Protein AF-A0A850M8B3-F1 (afdb_monomer)

Foldseek 3Di:
DPDCPADPLDDLVNDDPVVVVVVVVSVVVNVVSDDDDDDDDDPVVVVVLQVVLCVVPVHDDPVSSVVVVVVVVVVVVVVVD

Sequence (81 aa):
MAEFLGKPRIKKEDISEYMQAQKTIVEYFLNEMKPRMHFVMEYETFEKLEKAITKKFGFFSAENVQKAGREALKEWIEKNL

Mean predicted aligned error: 8.51 Å

pLDDT: mean 83.49, std 13.43, range [36.84, 96.06]

Radius of gyration: 17.58 Å; Cα contacts (8 Å, |Δi|>4): 25; chains: 1; bounding box: 41×46×38 Å

Secondary structure (DSSP, 8-state):
------S----GGGS-HHHHTSHHHHHHHHHHTS--------HHHHHHHHHHHHHHHSS--HHHHHHHHHHHHHHHHHH--

Structure (mmCIF, N/CA/C/O backbone):
data_AF-A0A850M8B3-F1
#
_entry.id   AF-A0A850M8B3-F1
#
loop_
_atom_site.group_PDB
_atom_site.id
_atom_site.type_symbol
_atom_site.label_atom_id
_atom_site.label_alt_id
_atom_site.label_comp_id
_atom_site.label_asym_id
_atom_site.label_entity_id
_atom_site.label_seq_id
_atom_site.pdbx_PDB_ins_code
_atom_site.Cartn_x
_atom_site.Cartn_y
_atom_site.Cartn_z
_atom_site.occupancy
_atom_site.B_iso_or_equiv
_atom_site.auth_seq_id
_atom_site.auth_comp_id
_atom_site.auth_asym_id
_atom_site.auth_atom_id
_atom_site.pdbx_PDB_model_num
ATOM 1 N N . MET A 1 1 ? 0.121 -34.857 -13.479 1.00 36.84 1 MET A N 1
ATOM 2 C CA . MET A 1 1 ? -0.219 -33.700 -12.629 1.00 36.84 1 MET A CA 1
ATOM 3 C C . MET A 1 1 ? 0.800 -32.619 -12.935 1.00 36.84 1 MET A C 1
ATOM 5 O O . MET A 1 1 ? 1.935 -32.747 -12.504 1.00 36.84 1 MET A O 1
ATOM 9 N N . ALA A 1 2 ? 0.465 -31.649 -13.786 1.00 45.41 2 ALA A N 1
ATOM 10 C CA . ALA A 1 2 ? 1.330 -30.489 -13.970 1.00 45.41 2 ALA A CA 1
ATOM 11 C C . ALA A 1 2 ? 1.080 -29.576 -12.769 1.00 45.41 2 ALA A C 1
ATOM 13 O O . ALA A 1 2 ? 0.057 -28.896 -12.713 1.00 45.41 2 ALA A O 1
ATOM 14 N N . GLU A 1 3 ? 1.953 -29.646 -11.767 1.00 46.00 3 GLU A N 1
ATOM 15 C CA . GLU A 1 3 ? 1.971 -28.657 -10.697 1.00 46.00 3 GLU A CA 1
ATOM 16 C C . GLU A 1 3 ? 2.168 -27.292 -11.356 1.00 46.00 3 GLU A C 1
ATOM 18 O O . GLU A 1 3 ? 3.159 -27.048 -12.046 1.00 46.00 3 GLU A O 1
ATOM 23 N N . PHE A 1 4 ? 1.173 -26.419 -11.228 1.00 45.62 4 PHE A N 1
ATOM 24 C CA . PHE A 1 4 ? 1.277 -25.047 -11.692 1.00 45.62 4 PHE A CA 1
ATOM 25 C C . PHE A 1 4 ? 2.347 -24.354 -10.835 1.00 45.62 4 PHE A C 1
ATOM 27 O O . PHE A 1 4 ? 2.048 -23.840 -9.762 1.00 45.62 4 PHE A O 1
ATOM 34 N N . LEU A 1 5 ? 3.601 -24.363 -11.300 1.00 54.53 5 LEU A N 1
ATOM 35 C CA . LEU A 1 5 ? 4.801 -23.845 -10.615 1.00 54.53 5 LEU A CA 1
ATOM 36 C C . LEU A 1 5 ? 4.813 -22.314 -10.413 1.00 54.53 5 LEU A C 1
ATOM 38 O O . LEU A 1 5 ? 5.851 -21.724 -10.115 1.00 54.53 5 LEU A O 1
ATOM 42 N N . GL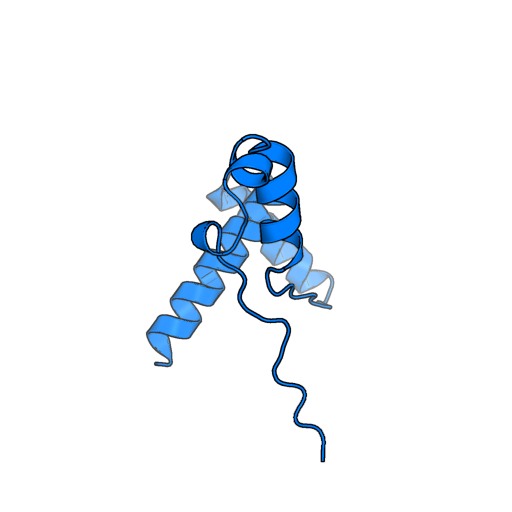Y A 1 6 ? 3.661 -21.653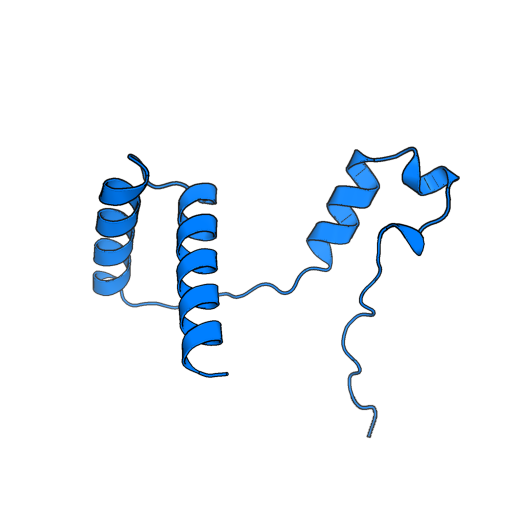 -10.558 1.00 56.16 6 GLY A N 1
ATOM 43 C CA . GLY A 1 6 ? 3.549 -20.202 -10.569 1.00 56.16 6 GLY A CA 1
ATOM 44 C C . GL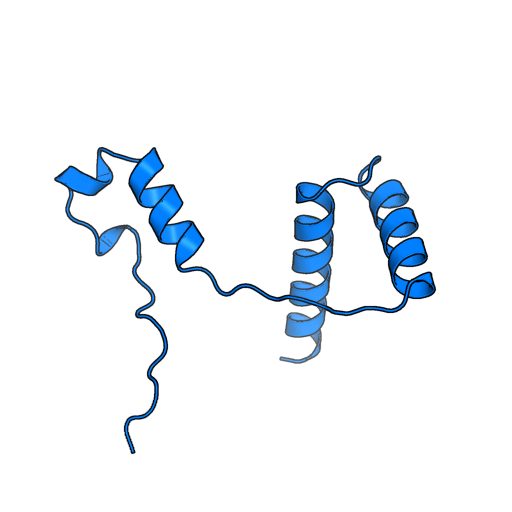Y A 1 6 ? 4.277 -19.580 -11.763 1.00 56.16 6 GLY A C 1
ATOM 45 O O . GLY A 1 6 ? 5.061 -20.214 -12.467 1.00 56.16 6 GLY A O 1
ATOM 46 N N . LYS A 1 7 ? 4.012 -18.299 -12.030 1.00 57.62 7 LYS A N 1
ATOM 47 C CA . LYS A 1 7 ? 4.849 -17.554 -12.978 1.00 57.62 7 LYS A CA 1
ATOM 48 C C . LYS A 1 7 ? 6.276 -17.482 -12.401 1.00 57.62 7 LYS A C 1
ATOM 50 O O . LYS A 1 7 ? 6.398 -17.224 -11.198 1.00 57.62 7 LYS A O 1
ATOM 55 N N . PRO A 1 8 ? 7.339 -17.679 -13.205 1.00 67.88 8 PRO A N 1
ATOM 56 C CA . PRO A 1 8 ? 8.710 -17.531 -12.725 1.00 67.88 8 PRO A CA 1
ATOM 57 C C . PRO A 1 8 ? 8.878 -16.150 -12.085 1.00 67.88 8 PRO A C 1
ATOM 59 O O . PRO A 1 8 ? 8.394 -15.154 -12.621 1.00 67.88 8 PRO A O 1
ATOM 62 N N . ARG A 1 9 ? 9.528 -16.075 -10.918 1.00 70.12 9 ARG A N 1
ATOM 63 C CA . ARG A 1 9 ? 9.851 -14.796 -10.266 1.00 70.12 9 ARG A CA 1
ATOM 64 C C . ARG A 1 9 ? 11.008 -14.141 -11.020 1.00 70.12 9 ARG A C 1
ATOM 66 O O . ARG A 1 9 ? 12.142 -14.211 -10.565 1.00 70.12 9 ARG A O 1
ATOM 73 N N . ILE A 1 10 ? 10.707 -13.561 -12.179 1.00 72.50 10 ILE A N 1
ATOM 74 C CA . ILE A 1 10 ? 11.687 -12.864 -13.013 1.00 72.50 10 ILE A CA 1
ATOM 75 C C . ILE A 1 10 ? 12.181 -11.646 -12.237 1.00 72.50 10 ILE A C 1
ATOM 77 O O . ILE A 1 10 ? 11.387 -10.797 -11.819 1.00 72.50 10 ILE A O 1
ATOM 81 N N . LYS A 1 11 ? 13.488 -11.582 -12.011 1.00 76.12 11 LYS A N 1
ATOM 82 C CA . LYS A 1 11 ? 14.155 -10.415 -11.449 1.00 76.12 11 LYS A CA 1
ATOM 83 C C . LYS A 1 11 ? 14.677 -9.530 -12.573 1.00 76.12 11 LYS A C 1
ATOM 85 O O . LYS A 1 11 ? 14.749 -9.931 -13.731 1.00 76.12 11 LYS A O 1
ATOM 90 N N . LYS A 1 12 ? 15.061 -8.301 -12.232 1.00 72.00 12 LYS A N 1
ATOM 91 C CA . LYS A 1 12 ? 15.628 -7.368 -13.212 1.00 72.00 12 LYS A CA 1
ATOM 92 C C . LYS A 1 12 ? 16.925 -7.911 -13.820 1.00 72.00 12 LYS A C 1
ATOM 94 O O . LYS A 1 12 ? 17.180 -7.677 -14.995 1.00 72.00 12 LYS A O 1
ATOM 99 N N . GLU A 1 13 ? 17.700 -8.649 -13.030 1.00 77.62 13 GLU A N 1
ATOM 100 C CA . GLU A 1 13 ? 18.966 -9.255 -13.451 1.00 77.62 13 GLU A CA 1
ATOM 101 C C . GLU A 1 13 ? 18.772 -10.363 -14.498 1.00 77.62 13 GLU A C 1
ATOM 103 O O . GLU A 1 13 ? 19.678 -10.620 -15.284 1.00 77.62 13 GLU A O 1
ATOM 108 N N . ASP A 1 14 ? 17.582 -10.968 -14.559 1.00 74.50 14 ASP A N 1
ATOM 109 C CA . ASP A 1 14 ? 17.241 -12.018 -15.526 1.00 74.50 14 ASP A CA 1
ATOM 110 C C . ASP A 1 14 ? 16.881 -11.446 -16.918 1.00 74.50 14 ASP A C 1
ATOM 112 O O . ASP A 1 14 ? 16.620 -12.192 -17.862 1.00 74.50 14 ASP A O 1
ATOM 116 N N . ILE A 1 15 ? 16.835 -10.115 -17.058 1.00 76.81 15 ILE A N 1
ATOM 117 C CA . ILE A 1 15 ? 16.478 -9.399 -18.288 1.00 76.81 15 ILE A CA 1
ATOM 118 C C . ILE A 1 15 ? 17.760 -8.940 -18.995 1.00 76.81 15 ILE A C 1
ATOM 120 O O . ILE A 1 15 ? 18.687 -8.459 -18.348 1.00 76.81 15 ILE A O 1
ATOM 124 N N . SER A 1 16 ? 17.818 -9.041 -20.327 1.00 79.00 16 SER A N 1
ATOM 125 C CA . SER A 1 16 ? 19.003 -8.639 -21.101 1.00 79.00 16 SER A CA 1
ATOM 126 C C . SER A 1 16 ? 19.381 -7.165 -20.888 1.00 79.00 16 SER A C 1
ATOM 128 O O . SER A 1 16 ? 18.509 -6.306 -20.753 1.00 79.00 16 SER A O 1
ATOM 130 N N . GLU A 1 17 ? 20.679 -6.845 -20.909 1.00 75.81 17 GLU A N 1
ATOM 131 C CA . GLU A 1 17 ? 21.189 -5.478 -20.679 1.00 75.81 17 GLU A CA 1
ATOM 132 C C . GLU A 1 17 ? 20.559 -4.435 -21.617 1.00 75.81 17 GLU A C 1
ATOM 134 O O . GLU A 1 17 ? 20.205 -3.336 -21.189 1.00 75.81 17 GLU A O 1
ATOM 139 N N . TYR A 1 18 ? 20.328 -4.807 -22.882 1.00 75.62 18 TYR A N 1
ATOM 140 C CA . TYR A 1 18 ? 19.631 -3.967 -23.860 1.00 75.62 18 TYR A CA 1
ATOM 141 C C . TYR A 1 18 ? 18.212 -3.591 -23.407 1.00 75.62 18 TYR A C 1
ATOM 143 O O . TYR A 1 18 ? 17.786 -2.445 -23.548 1.00 75.62 18 TYR A O 1
ATOM 151 N N . MET A 1 19 ? 17.479 -4.543 -22.829 1.00 69.50 19 MET A N 1
ATOM 152 C CA . MET A 1 19 ? 16.138 -4.304 -22.301 1.00 69.50 19 MET A CA 1
ATOM 153 C C . MET A 1 19 ? 16.188 -3.535 -20.978 1.00 69.50 19 MET A C 1
ATOM 155 O O . MET A 1 19 ? 15.342 -2.676 -20.749 1.00 69.50 19 MET A O 1
ATOM 159 N N . GLN A 1 20 ? 17.200 -3.757 -20.131 1.00 72.56 20 GLN A N 1
ATOM 160 C CA . GLN A 1 20 ? 17.382 -2.991 -18.891 1.00 72.56 20 GLN A CA 1
ATOM 161 C C . GLN A 1 20 ? 17.592 -1.488 -19.138 1.00 72.56 20 GLN A C 1
ATOM 163 O O . GLN A 1 20 ? 17.191 -0.678 -18.296 1.00 72.56 20 GLN A O 1
ATOM 168 N N . ALA A 1 21 ? 18.161 -1.109 -20.290 1.00 76.56 21 ALA A N 1
ATOM 169 C CA . ALA A 1 21 ? 18.263 0.287 -20.720 1.00 76.56 21 ALA A CA 1
ATOM 170 C C . ALA A 1 21 ? 16.880 0.945 -20.908 1.00 76.56 21 ALA A C 1
ATOM 172 O O . ALA A 1 21 ? 16.724 2.148 -20.700 1.00 76.56 21 ALA A O 1
ATOM 173 N N . GLN A 1 22 ? 15.844 0.154 -21.205 1.00 79.62 22 GLN A N 1
ATOM 174 C CA . GLN A 1 22 ? 14.449 0.592 -21.279 1.00 79.62 22 GLN A CA 1
ATOM 175 C C . GLN A 1 22 ? 13.771 0.496 -19.904 1.00 79.62 22 GLN A C 1
ATOM 177 O O . GLN A 1 22 ? 12.799 -0.236 -19.700 1.00 79.62 22 GLN A O 1
ATOM 182 N N . LYS A 1 23 ? 14.300 1.258 -18.939 1.00 74.81 23 LYS A N 1
ATOM 183 C CA . LYS A 1 23 ? 13.936 1.184 -17.514 1.00 74.81 23 LYS A CA 1
ATOM 184 C C . LYS A 1 23 ? 12.422 1.202 -17.261 1.00 74.81 23 LYS A C 1
ATOM 186 O O . LYS A 1 23 ? 11.928 0.374 -16.503 1.00 74.81 23 LYS A O 1
ATOM 191 N N . THR A 1 24 ? 11.683 2.087 -17.931 1.00 79.44 24 THR A N 1
ATOM 192 C CA . THR A 1 24 ? 10.224 2.228 -17.770 1.00 79.44 24 THR A CA 1
ATOM 193 C C . THR A 1 24 ? 9.457 0.979 -18.205 1.00 79.44 24 THR A C 1
ATOM 195 O O . THR A 1 24 ? 8.519 0.559 -17.531 1.00 79.44 24 THR A O 1
ATOM 198 N N . ILE A 1 25 ? 9.867 0.360 -19.314 1.00 80.12 25 ILE A N 1
ATOM 199 C CA . ILE A 1 25 ? 9.208 -0.829 -19.86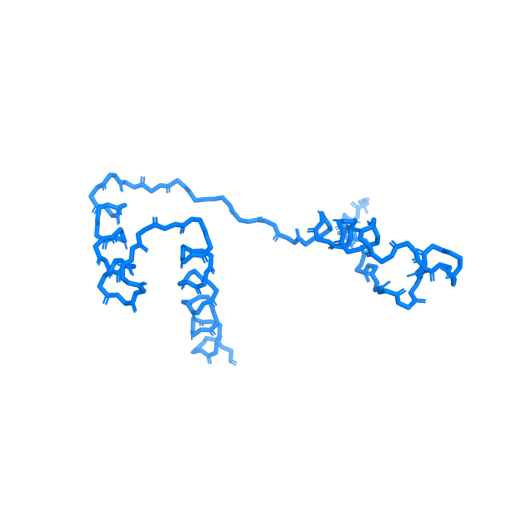6 1.00 80.12 25 ILE A CA 1
ATOM 200 C C . ILE A 1 25 ? 9.497 -2.038 -18.975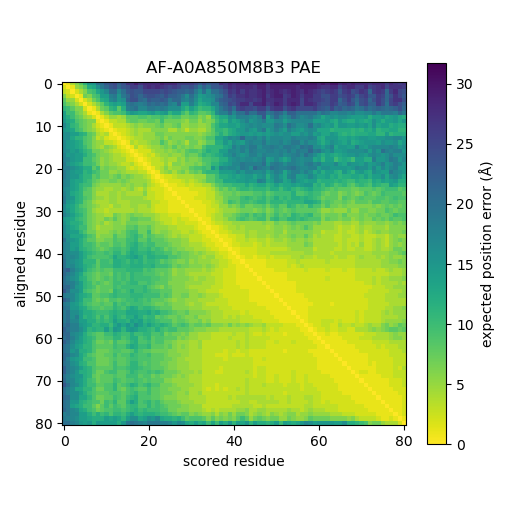 1.00 80.12 25 ILE A C 1
ATOM 202 O O . ILE A 1 25 ? 8.588 -2.789 -18.625 1.00 80.12 25 ILE A O 1
ATOM 206 N N . VAL A 1 26 ? 10.745 -2.185 -18.531 1.00 81.75 26 VAL A N 1
ATOM 207 C CA . VAL A 1 26 ? 11.143 -3.260 -17.615 1.00 81.75 26 VAL A CA 1
ATOM 208 C C . VAL A 1 26 ? 10.422 -3.157 -16.272 1.00 81.75 26 VAL A C 1
ATOM 210 O O . VAL A 1 26 ? 9.901 -4.155 -15.779 1.00 81.75 26 VAL A O 1
ATOM 213 N N . GLU A 1 27 ? 10.329 -1.962 -15.687 1.00 82.00 27 GLU A N 1
ATOM 214 C CA . GLU A 1 27 ? 9.588 -1.751 -14.438 1.00 82.00 27 GLU A CA 1
ATOM 215 C C . GLU A 1 27 ? 8.095 -2.067 -14.590 1.00 82.00 27 GLU A C 1
ATOM 217 O O . GLU A 1 27 ? 7.506 -2.671 -13.690 1.00 82.00 27 GLU A O 1
ATOM 222 N N . TYR A 1 28 ? 7.488 -1.723 -15.729 1.00 81.75 28 TYR A N 1
ATOM 223 C CA . TYR A 1 28 ? 6.104 -2.085 -16.034 1.00 81.75 28 TYR A CA 1
ATOM 224 C C . TYR A 1 28 ? 5.906 -3.609 -16.061 1.00 81.75 28 TYR A C 1
ATOM 226 O O . TYR A 1 28 ? 5.046 -4.124 -15.345 1.00 81.75 28 TYR A O 1
ATOM 234 N N . PHE A 1 29 ? 6.747 -4.345 -16.797 1.00 80.88 29 PHE A N 1
ATOM 235 C CA . PHE A 1 29 ? 6.662 -5.808 -16.865 1.00 80.88 29 PHE A CA 1
ATOM 236 C C . PHE A 1 29 ? 6.880 -6.472 -15.504 1.00 80.88 29 PHE A C 1
ATOM 238 O O . PHE A 1 29 ? 6.110 -7.348 -15.112 1.00 80.88 29 PHE A O 1
ATOM 245 N N . LEU A 1 30 ? 7.880 -6.024 -14.744 1.00 81.75 30 LEU A N 1
ATOM 246 C CA . LEU A 1 30 ? 8.138 -6.554 -13.404 1.00 81.75 30 LEU A CA 1
ATOM 247 C C . LEU A 1 30 ? 6.965 -6.290 -12.450 1.00 81.75 30 LEU A C 1
ATOM 249 O O . LEU A 1 30 ? 6.656 -7.128 -11.604 1.00 81.75 30 LEU A O 1
ATOM 253 N N . ASN A 1 31 ? 6.286 -5.147 -12.579 1.00 81.12 31 ASN A N 1
ATOM 254 C CA . ASN A 1 31 ? 5.091 -4.841 -11.795 1.00 81.12 31 ASN A CA 1
ATOM 255 C C . ASN A 1 31 ? 3.879 -5.693 -12.203 1.00 81.12 31 ASN A C 1
ATOM 257 O O . ASN A 1 31 ? 3.132 -6.125 -11.326 1.00 81.12 31 ASN A O 1
ATOM 261 N N . GLU A 1 32 ? 3.698 -5.984 -13.493 1.00 81.19 32 GLU A N 1
ATOM 262 C CA . GLU A 1 32 ? 2.651 -6.893 -13.992 1.00 81.19 32 GLU A CA 1
ATOM 263 C C . GLU A 1 32 ? 2.811 -8.330 -13.472 1.00 81.19 32 GLU A C 1
ATOM 265 O O . GLU A 1 32 ? 1.828 -9.045 -13.277 1.00 81.19 32 GLU A O 1
ATOM 270 N N . MET A 1 33 ? 4.041 -8.753 -13.180 1.00 81.00 33 MET A N 1
ATOM 271 C CA . MET A 1 33 ? 4.312 -10.081 -12.625 1.00 81.00 33 MET A CA 1
ATOM 272 C C . MET A 1 33 ? 4.047 -10.206 -11.121 1.00 81.00 33 MET A C 1
ATOM 274 O O . MET A 1 33 ? 4.042 -11.323 -10.598 1.00 81.00 33 MET A O 1
ATOM 278 N N . LYS A 1 34 ? 3.823 -9.096 -10.407 1.00 82.69 34 LYS A N 1
ATOM 279 C CA . LYS A 1 34 ? 3.568 -9.135 -8.962 1.00 82.69 34 LYS A CA 1
ATOM 280 C C . LYS A 1 34 ? 2.199 -9.765 -8.667 1.00 82.69 34 LYS A C 1
ATOM 282 O O . LYS A 1 34 ? 1.232 -9.470 -9.373 1.00 82.69 34 LYS A O 1
ATOM 287 N N . PRO A 1 35 ? 2.081 -10.587 -7.605 1.00 81.62 35 PRO A N 1
ATOM 288 C CA . PRO A 1 35 ? 0.789 -11.087 -7.152 1.00 81.62 35 PRO A CA 1
ATOM 289 C C . PRO A 1 35 ? -0.178 -9.934 -6.867 1.00 81.62 35 PRO A C 1
ATOM 291 O O . PRO A 1 35 ? 0.203 -8.934 -6.255 1.00 81.62 35 PRO A O 1
ATOM 294 N N . ARG A 1 36 ? -1.432 -10.086 -7.299 1.00 83.19 36 ARG A N 1
ATOM 295 C CA . ARG A 1 36 ? -2.520 -9.138 -7.035 1.00 83.19 36 ARG A CA 1
ATOM 296 C C . ARG A 1 36 ? -3.555 -9.797 -6.139 1.00 83.19 36 ARG A C 1
ATOM 298 O O . ARG A 1 36 ? -3.837 -10.982 -6.291 1.00 83.19 36 ARG A O 1
ATOM 305 N N . MET A 1 37 ? -4.120 -9.019 -5.225 1.00 82.06 37 MET A N 1
ATOM 306 C CA . MET A 1 37 ? -5.224 -9.448 -4.373 1.00 82.06 37 MET A CA 1
ATOM 307 C C . MET A 1 37 ? -6.436 -8.575 -4.670 1.00 82.06 37 MET A C 1
ATOM 309 O O . MET A 1 37 ? -6.314 -7.356 -4.786 1.00 82.06 37 MET A O 1
ATOM 313 N N . HIS A 1 38 ? -7.593 -9.214 -4.785 1.00 87.38 38 HIS A N 1
ATOM 314 C CA . HIS A 1 38 ? -8.882 -8.554 -4.927 1.00 87.38 38 HIS A CA 1
ATOM 315 C C . HIS A 1 38 ? -9.746 -8.963 -3.739 1.00 87.38 38 HIS A C 1
ATOM 317 O O . HIS A 1 38 ? -9.838 -10.150 -3.429 1.00 87.38 38 HIS A O 1
ATOM 323 N N . PHE A 1 39 ? -10.359 -7.985 -3.077 1.00 85.00 39 PHE A N 1
ATOM 324 C CA . PHE A 1 39 ? -11.228 -8.212 -1.929 1.00 85.00 39 PHE A CA 1
ATOM 325 C C . PHE A 1 39 ? -12.637 -7.753 -2.274 1.00 85.00 39 PHE A C 1
ATOM 327 O O . PHE A 1 39 ? -12.830 -6.637 -2.756 1.00 85.00 39 PHE A O 1
ATOM 334 N N . VAL A 1 40 ? -13.613 -8.614 -2.007 1.00 91.38 40 VAL A N 1
ATOM 335 C CA . VAL A 1 40 ? -15.017 -8.218 -1.931 1.00 91.38 40 VAL A CA 1
ATOM 336 C C . VAL A 1 40 ? -15.307 -7.980 -0.459 1.00 91.38 40 VAL A C 1
ATOM 338 O O . VAL A 1 40 ? -15.010 -8.833 0.374 1.00 91.38 40 VAL A O 1
ATOM 341 N N . MET A 1 41 ? -15.822 -6.803 -0.132 1.00 90.12 41 MET A N 1
ATOM 342 C CA . MET A 1 41 ? -16.053 -6.380 1.245 1.00 90.12 41 MET A CA 1
ATOM 343 C C . MET A 1 41 ? -17.394 -5.666 1.345 1.00 90.12 41 MET A C 1
ATOM 345 O O . MET A 1 41 ? -17.848 -5.043 0.387 1.00 90.12 41 MET A O 1
ATOM 349 N N . GLU A 1 42 ? -18.025 -5.779 2.510 1.00 96.00 42 GLU A N 1
ATOM 350 C CA . GLU A 1 42 ? -19.289 -5.108 2.794 1.00 96.00 42 GLU A CA 1
ATOM 351 C C . GLU A 1 42 ? -19.117 -3.587 2.820 1.00 96.00 42 GLU A C 1
ATOM 353 O O . GLU A 1 42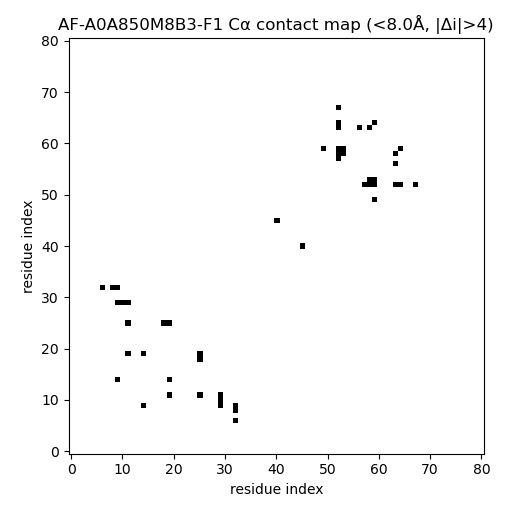 ? -18.070 -3.070 3.232 1.00 96.00 42 GLU A O 1
ATOM 358 N N . TYR A 1 43 ? -20.175 -2.870 2.436 1.00 94.25 43 TYR A N 1
ATOM 359 C CA . TYR A 1 43 ? -20.179 -1.409 2.367 1.00 94.25 43 TYR A CA 1
ATOM 360 C C . TYR A 1 43 ? -19.776 -0.752 3.693 1.00 94.25 43 TYR A C 1
ATOM 362 O O . TYR A 1 43 ? -18.919 0.128 3.698 1.00 94.25 43 TYR A O 1
ATOM 370 N N . GLU A 1 44 ? -20.282 -1.237 4.829 1.00 95.88 44 GLU A N 1
ATOM 371 C CA . GLU A 1 44 ? -19.919 -0.691 6.146 1.00 95.88 44 GLU A CA 1
ATOM 372 C C . GLU A 1 44 ? -18.421 -0.824 6.455 1.00 95.88 44 GLU A C 1
ATOM 374 O O . GLU A 1 44 ? -17.810 0.043 7.088 1.00 95.88 44 GLU A O 1
ATOM 379 N N . THR A 1 45 ? -17.811 -1.924 6.013 1.00 93.19 45 THR A N 1
ATOM 380 C CA . THR A 1 45 ? -16.380 -2.176 6.208 1.00 93.19 45 THR A CA 1
ATOM 381 C C . THR A 1 45 ? -15.557 -1.267 5.301 1.00 93.19 45 THR A C 1
ATOM 383 O O . THR A 1 45 ? -14.532 -0.732 5.728 1.00 93.19 45 THR A O 1
ATOM 386 N N . PHE A 1 46 ? -16.026 -1.039 4.073 1.00 93.56 46 PHE A N 1
ATOM 387 C CA . PHE A 1 46 ? -15.413 -0.096 3.143 1.00 93.56 46 PHE A CA 1
ATOM 388 C C . PHE A 1 46 ? -15.430 1.340 3.677 1.00 93.56 46 PHE A C 1
ATOM 390 O O . PHE A 1 46 ? -14.386 1.989 3.700 1.00 93.56 46 PHE A O 1
ATOM 397 N N . GLU A 1 47 ? -16.558 1.810 4.207 1.00 95.50 47 GLU A N 1
ATOM 398 C CA . GLU A 1 47 ? -16.651 3.151 4.797 1.00 95.50 47 GLU A CA 1
ATOM 399 C C . GLU A 1 47 ? -15.709 3.329 5.997 1.00 95.50 47 GLU A C 1
ATOM 401 O O . GLU A 1 47 ? -15.074 4.375 6.169 1.00 95.50 47 GLU A O 1
ATOM 406 N N . LYS A 1 48 ? -15.591 2.301 6.848 1.00 95.19 48 LYS A N 1
ATOM 407 C CA . LYS A 1 48 ? -14.645 2.314 7.974 1.00 95.19 48 LYS A CA 1
ATOM 408 C C . LYS A 1 48 ? -13.199 2.373 7.483 1.00 95.19 48 LYS A C 1
ATOM 410 O O . LYS A 1 48 ? -12.404 3.130 8.043 1.00 95.19 48 LYS A O 1
ATOM 415 N N . LEU A 1 49 ? -12.867 1.619 6.433 1.00 92.75 49 LEU A N 1
ATOM 416 C CA . LEU A 1 49 ? -11.548 1.643 5.804 1.00 92.75 49 LEU A CA 1
ATOM 417 C C . LEU A 1 49 ? -11.228 3.029 5.230 1.00 92.75 49 LEU A C 1
ATOM 419 O O . LEU A 1 49 ? -10.150 3.563 5.488 1.00 92.75 49 LEU A O 1
ATOM 423 N N . GLU A 1 50 ? -12.162 3.637 4.500 1.00 94.25 50 GLU A N 1
ATOM 424 C CA . GLU A 1 50 ? -11.992 4.968 3.916 1.00 94.25 50 GLU A CA 1
ATOM 425 C C . GLU A 1 50 ? -11.715 6.029 4.988 1.00 94.25 50 GLU A C 1
ATOM 427 O O . GLU A 1 50 ? -10.758 6.804 4.873 1.00 94.25 50 GLU A O 1
ATOM 432 N N . LYS A 1 51 ? -12.485 6.013 6.084 1.00 96.06 51 LYS A N 1
ATOM 433 C CA . LYS A 1 51 ? -12.268 6.902 7.236 1.00 96.06 51 LYS A CA 1
ATOM 434 C C . LYS A 1 51 ? -10.903 6.674 7.881 1.00 96.06 51 LYS A C 1
ATOM 436 O O . LYS A 1 51 ? -10.208 7.640 8.195 1.00 96.06 51 LYS A O 1
ATOM 441 N N . ALA A 1 52 ? -10.496 5.418 8.069 1.00 95.50 52 ALA A N 1
ATOM 442 C CA . ALA A 1 52 ? -9.202 5.081 8.659 1.00 95.50 52 ALA A CA 1
ATOM 443 C C . ALA A 1 52 ? -8.026 5.553 7.787 1.00 95.50 52 ALA A C 1
ATOM 445 O O . ALA A 1 52 ? -7.076 6.150 8.299 1.00 95.50 52 ALA A O 1
ATOM 446 N N . ILE A 1 53 ? -8.110 5.347 6.470 1.00 95.12 53 ILE A N 1
ATOM 447 C CA . ILE A 1 53 ? -7.094 5.791 5.508 1.00 95.12 53 ILE A CA 1
ATOM 448 C C . ILE A 1 53 ? -7.022 7.312 5.476 1.00 95.12 53 ILE A C 1
ATOM 450 O O . ILE A 1 53 ? -5.933 7.871 5.570 1.00 95.12 53 ILE A O 1
ATOM 454 N N . THR A 1 54 ? -8.167 7.986 5.411 1.00 95.31 54 THR A N 1
ATOM 455 C CA . THR A 1 54 ? -8.231 9.452 5.412 1.00 95.31 54 THR A CA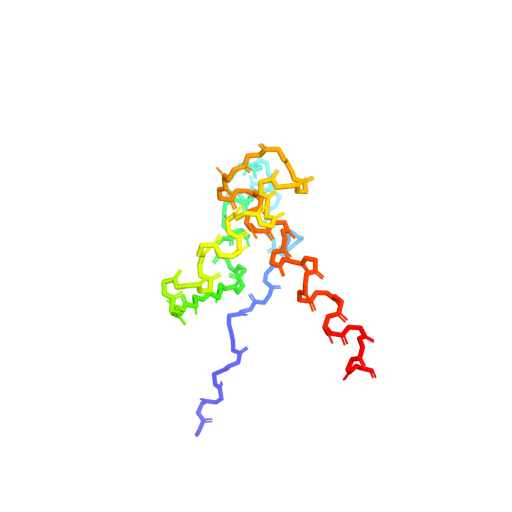 1
ATOM 456 C C . THR A 1 54 ? -7.647 10.026 6.701 1.00 95.31 54 THR A C 1
ATOM 458 O O . THR A 1 54 ? -6.862 10.967 6.656 1.00 95.31 54 THR A O 1
ATOM 461 N N . LYS A 1 55 ? -7.929 9.411 7.855 1.00 95.81 55 LYS A N 1
ATOM 462 C CA . LYS A 1 55 ? -7.351 9.819 9.143 1.00 95.81 55 LYS A CA 1
ATOM 463 C C . LYS A 1 55 ? -5.826 9.669 9.184 1.00 95.81 55 LYS A C 1
ATOM 465 O O . LYS A 1 55 ? -5.161 10.494 9.802 1.00 95.81 55 LYS A O 1
ATOM 470 N N . LYS A 1 56 ? -5.272 8.621 8.564 1.00 94.06 56 LYS A N 1
ATOM 471 C CA . LYS A 1 56 ? -3.830 8.324 8.603 1.00 94.06 56 LYS A CA 1
ATOM 472 C C . LYS A 1 56 ? -3.024 9.061 7.527 1.00 94.06 56 LYS A C 1
ATOM 474 O O . LYS A 1 56 ? -1.916 9.504 7.806 1.00 94.06 56 LYS A O 1
ATOM 479 N N . PHE A 1 57 ? -3.563 9.181 6.315 1.00 92.81 57 PHE A N 1
ATOM 480 C CA . PHE A 1 57 ? -2.856 9.687 5.130 1.00 92.81 57 PHE A CA 1
ATOM 481 C C . PHE A 1 57 ? -3.430 11.005 4.580 1.00 92.81 57 PHE A C 1
ATOM 483 O O . PHE A 1 57 ? -2.944 11.516 3.574 1.00 92.81 57 PHE A O 1
ATOM 490 N N . GLY A 1 58 ? -4.466 11.558 5.212 1.00 94.12 58 GLY A N 1
ATOM 491 C CA . GLY A 1 58 ? -5.094 12.835 4.862 1.00 94.12 58 GLY A CA 1
ATOM 492 C C . GLY A 1 58 ? -6.193 12.741 3.801 1.00 94.12 58 GLY A C 1
ATOM 493 O O . GLY A 1 58 ? -7.145 13.512 3.852 1.00 94.12 58 GLY A O 1
ATOM 494 N N . PHE A 1 59 ? -6.105 11.794 2.863 1.00 93.19 59 PHE A N 1
ATOM 495 C CA . PHE A 1 59 ? -7.115 11.598 1.817 1.00 93.19 59 PHE A CA 1
ATOM 496 C C . PHE A 1 59 ? -7.177 10.150 1.327 1.00 93.19 59 PHE A C 1
ATOM 498 O O . PHE A 1 59 ? -6.202 9.393 1.415 1.00 93.19 59 PHE A O 1
ATOM 505 N N . PHE A 1 60 ? -8.326 9.775 0.768 1.00 93.69 60 PHE A N 1
ATOM 506 C CA . PHE A 1 60 ? -8.529 8.469 0.159 1.00 93.69 60 PHE A CA 1
ATOM 507 C C . PHE A 1 60 ? -7.995 8.445 -1.280 1.00 93.69 60 PHE A C 1
ATOM 509 O O . PHE A 1 60 ? -8.416 9.223 -2.133 1.00 93.69 60 PHE A O 1
ATOM 516 N N . SER A 1 61 ? -7.044 7.553 -1.556 1.00 93.69 61 SER A N 1
ATOM 517 C CA . SER A 1 61 ? -6.490 7.335 -2.896 1.00 93.69 61 SER A CA 1
ATOM 518 C C . SER A 1 61 ? -6.040 5.893 -3.066 1.00 93.69 61 SER A C 1
ATOM 520 O O . SER A 1 61 ? -5.724 5.217 -2.086 1.00 93.69 61 SER A O 1
ATOM 522 N N . ALA A 1 62 ? -5.958 5.424 -4.313 1.00 90.44 62 ALA A N 1
ATOM 523 C CA . ALA A 1 62 ? -5.494 4.070 -4.611 1.00 90.44 62 ALA A CA 1
ATOM 524 C 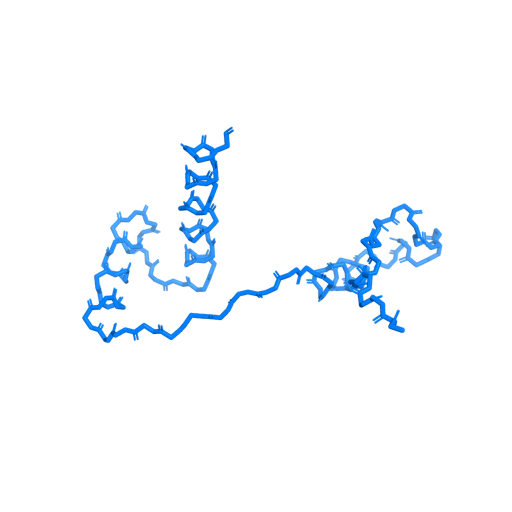C . ALA A 1 62 ? -4.094 3.793 -4.031 1.00 90.44 62 ALA A C 1
ATOM 526 O O . ALA A 1 62 ? -3.835 2.700 -3.529 1.00 90.44 62 ALA A O 1
ATOM 527 N N . GLU A 1 63 ? -3.204 4.788 -4.039 1.00 92.00 63 GLU A N 1
ATOM 528 C CA . GLU A 1 63 ? -1.871 4.669 -3.448 1.00 92.00 63 GLU A CA 1
ATOM 529 C C . GLU A 1 63 ? -1.936 4.495 -1.923 1.00 92.00 63 GLU A C 1
ATOM 531 O O . GLU A 1 63 ? -1.294 3.596 -1.376 1.00 92.00 63 GLU A O 1
ATOM 536 N N . ASN A 1 64 ? -2.746 5.305 -1.236 1.00 93.88 64 ASN A N 1
ATOM 537 C CA . ASN A 1 64 ? -2.896 5.233 0.218 1.00 93.88 64 ASN A CA 1
ATOM 538 C C . ASN A 1 64 ? -3.589 3.935 0.656 1.00 93.88 64 ASN A C 1
ATOM 540 O O . ASN A 1 64 ? -3.183 3.331 1.647 1.00 93.88 64 ASN A O 1
ATOM 544 N N . VAL A 1 65 ? -4.566 3.451 -0.119 1.00 93.12 65 VAL A N 1
ATOM 545 C CA . VAL A 1 65 ? -5.192 2.134 0.079 1.00 93.12 65 VAL A CA 1
ATOM 546 C C . VAL A 1 65 ? -4.156 1.022 -0.046 1.00 93.12 65 VAL A C 1
ATOM 548 O O . VAL A 1 65 ? -4.077 0.153 0.820 1.00 93.12 65 VAL A O 1
ATOM 551 N N . GLN A 1 66 ? -3.309 1.058 -1.080 1.00 91.31 66 GLN A N 1
ATOM 552 C CA . GLN A 1 66 ? -2.248 0.065 -1.234 1.00 91.31 66 GLN A CA 1
ATOM 553 C C . GLN A 1 66 ? -1.211 0.129 -0.110 1.00 91.31 66 GLN A C 1
ATOM 555 O O . GLN A 1 66 ? -0.734 -0.920 0.319 1.00 91.31 66 GLN A O 1
ATOM 560 N N . LYS A 1 67 ? -0.844 1.325 0.363 1.00 92.25 67 LYS A N 1
ATOM 561 C CA . LYS A 1 67 ? 0.068 1.496 1.504 1.00 92.25 67 LYS A CA 1
ATOM 562 C C . LYS A 1 67 ? -0.533 0.897 2.775 1.00 92.25 67 LYS A C 1
ATOM 564 O O . LYS A 1 67 ? 0.097 0.032 3.376 1.00 92.25 67 LYS A O 1
ATOM 569 N N . ALA A 1 68 ? -1.767 1.272 3.113 1.00 93.12 68 ALA A N 1
ATOM 570 C CA . ALA A 1 68 ? -2.484 0.744 4.273 1.00 93.12 68 ALA A CA 1
ATO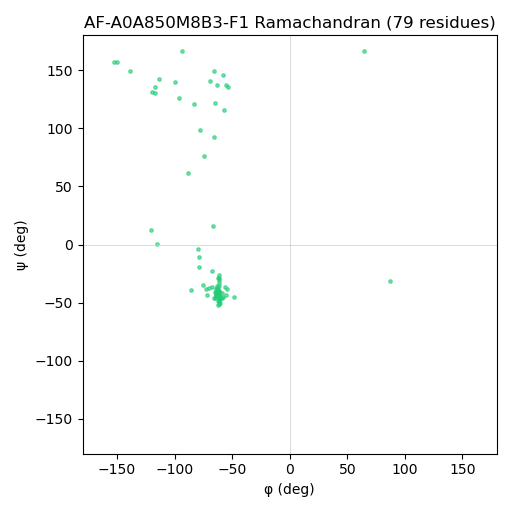M 571 C C . ALA A 1 68 ? -2.633 -0.785 4.215 1.00 93.12 68 ALA A C 1
ATOM 573 O O . ALA A 1 68 ? -2.355 -1.476 5.192 1.00 93.12 68 ALA A O 1
ATOM 574 N N . GLY A 1 69 ? -3.010 -1.326 3.052 1.00 92.19 69 GLY A N 1
ATOM 575 C CA . GLY A 1 69 ? -3.134 -2.769 2.850 1.00 92.19 69 GLY A CA 1
ATOM 576 C C . GLY A 1 69 ? -1.802 -3.507 3.000 1.00 92.19 69 GLY A C 1
ATOM 577 O O . GLY A 1 69 ? -1.751 -4.553 3.643 1.00 92.19 69 GLY A O 1
ATOM 578 N N . ARG A 1 70 ? -0.701 -2.958 2.464 1.00 91.31 70 ARG A N 1
ATOM 579 C CA . ARG A 1 70 ? 0.641 -3.546 2.624 1.00 91.31 70 ARG A CA 1
ATOM 580 C C . ARG A 1 70 ? 1.112 -3.529 4.074 1.00 91.31 70 ARG A C 1
ATOM 582 O O . ARG A 1 70 ? 1.703 -4.511 4.509 1.00 91.31 70 ARG A O 1
ATOM 589 N N . GLU A 1 71 ? 0.864 -2.445 4.804 1.00 93.06 71 GLU A N 1
ATOM 590 C CA . GLU A 1 71 ? 1.193 -2.355 6.230 1.00 93.06 71 GLU A CA 1
ATOM 591 C C . GLU A 1 71 ? 0.417 -3.392 7.045 1.00 93.06 71 GLU A C 1
ATOM 593 O O . GLU A 1 71 ? 1.030 -4.151 7.791 1.00 93.06 71 GLU A O 1
ATOM 598 N N . ALA A 1 72 ? -0.901 -3.488 6.840 1.00 92.12 72 ALA A N 1
ATOM 599 C CA . ALA A 1 72 ? -1.744 -4.458 7.535 1.00 92.12 72 ALA A CA 1
ATOM 600 C C . ALA A 1 72 ? -1.330 -5.907 7.233 1.00 92.12 72 ALA A C 1
ATOM 602 O O . ALA A 1 72 ? -1.243 -6.730 8.142 1.00 92.12 72 ALA A O 1
ATOM 603 N N . LEU A 1 73 ? -1.026 -6.219 5.967 1.00 91.81 73 LEU A N 1
ATOM 604 C CA . LEU A 1 73 ? -0.532 -7.541 5.577 1.00 91.81 73 LEU A CA 1
ATOM 605 C C . LEU A 1 73 ? 0.824 -7.848 6.207 1.00 91.81 73 LEU A C 1
ATOM 607 O O . LEU A 1 73 ? 1.020 -8.955 6.696 1.00 91.81 73 LEU A O 1
ATOM 611 N N . LYS A 1 74 ? 1.753 -6.888 6.210 1.00 93.44 74 LYS A N 1
ATOM 612 C CA . LYS A 1 74 ? 3.073 -7.067 6.818 1.00 93.44 74 LYS A CA 1
ATOM 613 C C . LYS A 1 74 ? 2.950 -7.350 8.315 1.00 93.44 74 LYS A C 1
ATOM 615 O O . LYS A 1 74 ? 3.523 -8.323 8.786 1.00 93.44 74 LYS A O 1
ATOM 620 N N . GLU A 1 75 ? 2.158 -6.553 9.026 1.00 95.56 75 GLU A N 1
ATOM 621 C CA . GLU A 1 75 ? 1.908 -6.740 10.456 1.00 95.56 75 GLU A CA 1
ATOM 622 C C . GLU A 1 75 ? 1.232 -8.089 10.744 1.00 95.56 75 GLU A C 1
ATOM 624 O O . GLU A 1 75 ? 1.597 -8.778 11.694 1.00 95.56 75 GLU A O 1
ATOM 629 N N . TRP A 1 76 ? 0.267 -8.497 9.916 1.00 94.25 76 TRP A N 1
ATOM 630 C CA . TRP A 1 76 ? -0.387 -9.797 10.055 1.00 94.25 76 TRP A CA 1
ATOM 631 C C . TRP A 1 76 ? 0.585 -10.959 9.835 1.00 94.25 76 TRP A C 1
ATOM 633 O O . TRP A 1 76 ? 0.581 -11.908 10.614 1.00 94.25 76 TRP A O 1
ATOM 643 N N . ILE A 1 77 ? 1.427 -10.883 8.803 1.00 94.62 77 ILE A N 1
ATOM 644 C CA . ILE A 1 77 ? 2.449 -11.891 8.504 1.00 94.62 77 ILE A CA 1
ATOM 645 C C . ILE A 1 77 ? 3.435 -11.988 9.670 1.00 94.62 77 ILE A C 1
ATOM 647 O O . ILE A 1 77 ? 3.626 -13.077 10.186 1.00 94.62 77 ILE A O 1
ATOM 651 N N . GLU A 1 78 ? 3.999 -10.870 10.131 1.00 95.62 78 GLU A N 1
ATOM 652 C CA . GLU A 1 78 ? 4.982 -10.844 11.228 1.00 95.62 78 GLU A CA 1
ATOM 653 C C . GLU A 1 78 ? 4.429 -11.378 12.556 1.00 95.62 78 GLU A C 1
ATOM 655 O O . GLU A 1 78 ? 5.177 -11.941 13.344 1.00 95.62 78 GLU A O 1
ATOM 660 N N . LYS A 1 79 ? 3.125 -11.223 12.815 1.00 95.31 79 LYS A N 1
ATOM 661 C CA . LYS A 1 79 ? 2.484 -11.762 14.026 1.00 95.31 79 LYS A CA 1
ATOM 662 C C . LYS A 1 79 ? 2.186 -13.260 13.964 1.00 95.31 79 LYS A C 1
ATOM 664 O O . LYS A 1 79 ? 1.921 -13.849 15.007 1.00 95.31 79 LYS A O 1
ATOM 669 N N . ASN A 1 80 ? 2.147 -13.849 12.771 1.00 90.44 80 ASN A N 1
ATOM 670 C CA . ASN A 1 80 ? 1.696 -15.227 12.549 1.00 90.44 80 ASN A CA 1
ATOM 671 C C . ASN A 1 80 ? 2.779 -16.122 11.908 1.00 90.44 80 ASN A C 1
ATOM 673 O O . ASN A 1 80 ? 2.457 -17.215 11.440 1.00 90.44 80 ASN A O 1
ATOM 677 N N . LEU A 1 81 ? 4.033 -15.660 11.870 1.00 79.50 81 LEU A N 1
ATOM 678 C CA . LEU A 1 81 ? 5.228 -16.397 11.437 1.00 79.50 81 LEU A CA 1
ATOM 679 C C . LEU A 1 81 ? 6.162 -16.611 12.625 1.00 79.50 81 LEU A C 1
ATOM 681 O O . LEU A 1 81 ? 6.751 -17.711 12.690 1.00 79.50 81 LEU A O 1
#

Nearest PDB structures (foldseek):
  6owt-assembly1_M  TM=4.805E-01  e=3.628E+00  Mus musculus

Solvent-accessible surface area (backbone atoms only — not comparable to full-atom values): 5207 Å² total; per-residue (Å²): 133,84,74,81,81,63,80,79,88,73,51,78,84,79,48,57,71,78,53,58,72,42,50,72,61,48,52,49,55,53,57,70,69,50,90,82,85,86,83,89,74,57,68,73,57,50,54,53,48,46,52,51,42,22,73,75,68,73,50,80,43,75,67,52,52,52,50,53,53,50,51,53,50,49,55,51,48,68,76,76,112